Protein AF-A0A3M3UZ15-F1 (afdb_monomer)

Sequence (44 aa):
MRMIIVSGRSGSGKSTALDVLEDNGFYCVDNCLPDCCRNWPSER

InterPro domains:
  IPR053930 RapZ-like, N-terminal domain [PF03668] (1-34)

Secondary structure (DSSP, 8-state):
---------TTSSHHHHHHHHHHTT----SS--HHHHHSTTTT-

Radius of gyration: 11.27 Å; Cα contacts (8 Å, |Δi|>4): 12; chains: 1; bounding box: 27×24×24 Å

Solvent-accessible surface area (backbone atoms only — not comparable to full-atom values): 3160 Å² total; per-residue (Å²): 140,87,88,84,88,90,81,76,61,94,89,66,50,63,66,61,53,43,53,55,38,40,77,71,71,46,90,75,75,78,93,67,53,76,66,55,62,70,53,60,74,78,86,114

Mean predicted aligned error: 5.43 Å

Structure (mmCIF, N/CA/C/O backbone):
data_AF-A0A3M3UZ15-F1
#
_entry.id   AF-A0A3M3UZ15-F1
#
loop_
_atom_site.group_PDB
_atom_site.id
_atom_site.type_symbol
_atom_site.label_atom_id
_atom_site.label_alt_id
_atom_site.label_comp_id
_atom_site.label_asym_id
_atom_site.label_entity_id
_atom_site.label_seq_id
_atom_site.pdbx_PDB_ins_code
_atom_site.Cartn_x
_atom_site.Cartn_y
_atom_site.Cartn_z
_atom_site.occupancy
_atom_site.B_iso_or_equiv
_atom_site.auth_seq_id
_atom_site.auth_comp_id
_atom_site.auth_asym_id
_atom_site.auth_atom_id
_atom_site.pdbx_PDB_model_num
ATOM 1 N N . MET A 1 1 ? -21.451 -3.751 -5.789 1.00 65.19 1 MET A N 1
ATOM 2 C CA . MET A 1 1 ? -19.994 -3.934 -5.598 1.00 65.19 1 MET A CA 1
ATOM 3 C C . MET A 1 1 ? -19.275 -2.674 -6.047 1.00 65.19 1 MET A C 1
ATOM 5 O O . MET A 1 1 ? -19.718 -2.067 -7.014 1.00 65.19 1 MET A O 1
ATOM 9 N N . ARG A 1 2 ? -18.220 -2.254 -5.340 1.00 76.38 2 ARG A N 1
ATOM 10 C CA . ARG A 1 2 ? -17.413 -1.072 -5.680 1.00 76.38 2 ARG A CA 1
ATOM 11 C C . ARG A 1 2 ? -15.970 -1.534 -5.898 1.00 76.38 2 ARG A C 1
ATOM 13 O O . ARG A 1 2 ? -15.385 -2.098 -4.984 1.00 76.38 2 ARG A O 1
ATOM 20 N N . MET A 1 3 ? -15.442 -1.326 -7.102 1.00 81.38 3 MET A N 1
ATOM 21 C CA . MET A 1 3 ? -1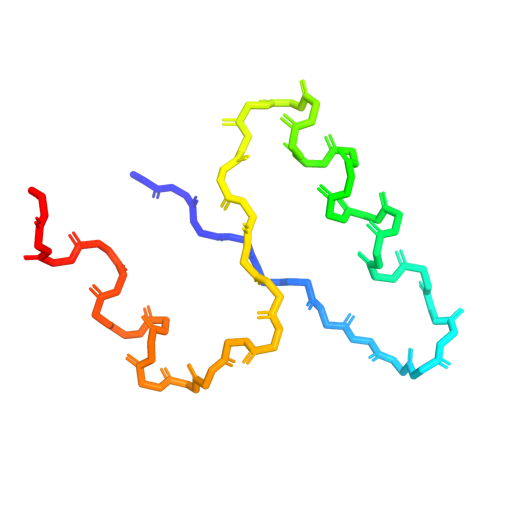4.043 -1.592 -7.456 1.00 81.38 3 MET A CA 1
ATOM 22 C C . MET A 1 3 ? -13.273 -0.269 -7.415 1.00 81.38 3 MET A C 1
ATOM 24 O O . MET A 1 3 ? -13.754 0.734 -7.941 1.00 81.38 3 MET A O 1
ATOM 28 N N . ILE A 1 4 ? -12.105 -0.264 -6.774 1.00 87.56 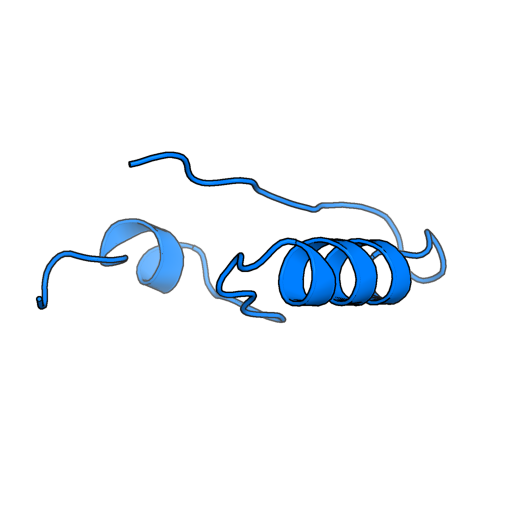4 ILE A N 1
ATOM 29 C CA . ILE A 1 4 ? -11.226 0.905 -6.654 1.00 87.56 4 ILE A CA 1
ATOM 30 C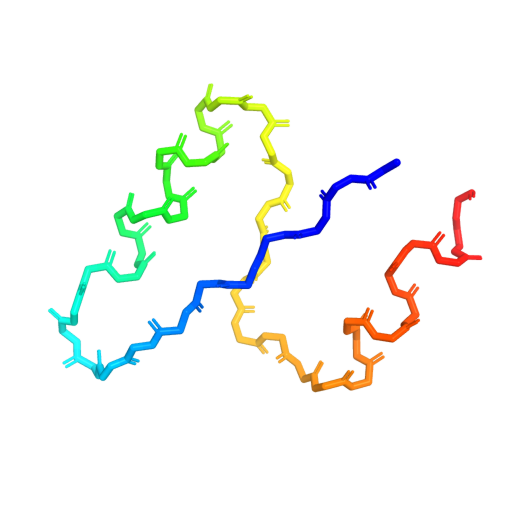 C . ILE A 1 4 ? -9.906 0.551 -7.333 1.00 87.56 4 ILE A C 1
ATOM 32 O O . ILE A 1 4 ? -9.309 -0.473 -7.016 1.00 87.56 4 ILE A O 1
ATOM 36 N N . ILE A 1 5 ? -9.463 1.387 -8.274 1.00 87.50 5 ILE A N 1
ATOM 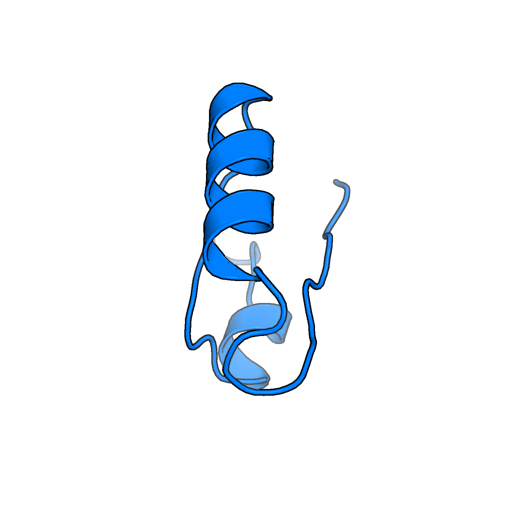37 C CA . ILE A 1 5 ? -8.191 1.205 -8.982 1.00 87.50 5 ILE A CA 1
ATOM 38 C C . ILE A 1 5 ? -7.204 2.233 -8.442 1.00 87.50 5 ILE A C 1
ATOM 40 O O . ILE A 1 5 ? -7.384 3.437 -8.630 1.00 87.50 5 ILE A O 1
ATOM 44 N N . VAL A 1 6 ? -6.152 1.754 -7.783 1.00 89.31 6 VAL A N 1
ATOM 45 C CA . VAL A 1 6 ? -5.063 2.590 -7.273 1.00 89.31 6 VAL A CA 1
ATOM 46 C C . VAL A 1 6 ? -3.918 2.554 -8.284 1.00 89.31 6 VAL A C 1
ATOM 48 O O . VAL A 1 6 ? -3.310 1.514 -8.514 1.00 89.31 6 VAL A O 1
ATOM 51 N N . SER A 1 7 ? -3.624 3.693 -8.914 1.00 88.31 7 SER A N 1
ATOM 52 C CA . SER A 1 7 ? -2.537 3.829 -9.894 1.00 88.31 7 SER A CA 1
ATOM 53 C C . SER A 1 7 ? -1.597 4.977 -9.522 1.00 88.31 7 SER A C 1
ATOM 55 O O . SER A 1 7 ? -1.960 5.874 -8.764 1.00 88.31 7 SER A O 1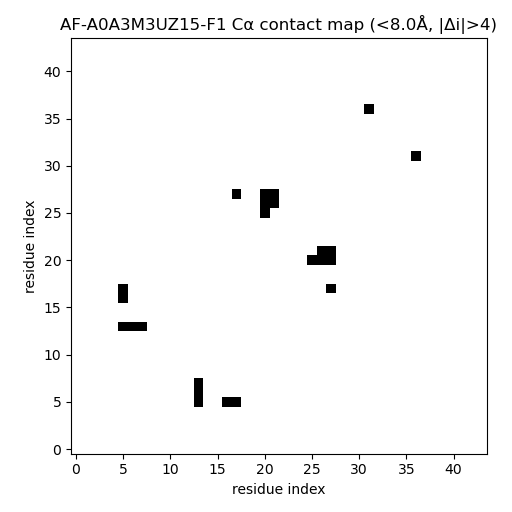
ATOM 57 N N . GLY A 1 8 ? -0.364 4.948 -10.029 1.00 90.00 8 GLY A N 1
ATOM 58 C CA . GLY A 1 8 ? 0.636 5.972 -9.726 1.00 90.00 8 GLY A CA 1
ATOM 59 C C . GLY A 1 8 ? 2.066 5.544 -10.046 1.00 90.00 8 GLY A C 1
ATOM 60 O O . GLY A 1 8 ? 2.360 4.358 -10.208 1.00 90.00 8 GLY A O 1
ATOM 61 N N . ARG A 1 9 ? 2.987 6.511 -10.120 1.00 90.25 9 ARG A N 1
ATOM 62 C CA . ARG A 1 9 ? 4.421 6.272 -10.381 1.00 90.25 9 ARG A CA 1
ATOM 63 C C . ARG A 1 9 ? 5.096 5.536 -9.216 1.00 90.25 9 ARG A C 1
ATOM 65 O O . AR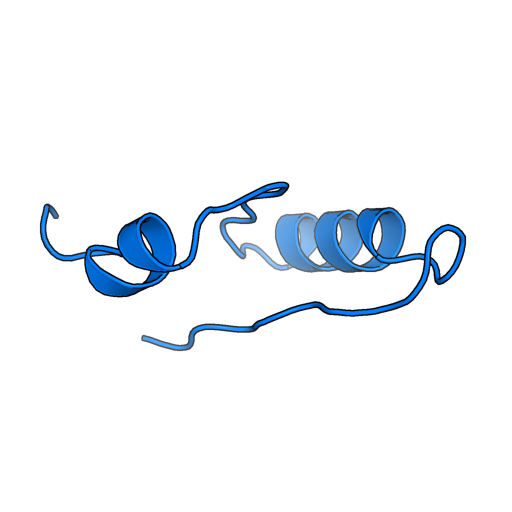G A 1 9 ? 4.603 5.551 -8.090 1.00 90.25 9 ARG A O 1
ATOM 72 N N . SER A 1 10 ? 6.209 4.847 -9.473 1.00 84.75 10 SER A N 1
ATOM 73 C CA . SER A 1 10 ? 7.000 4.220 -8.401 1.00 84.75 10 SER A CA 1
ATOM 74 C C . SER A 1 10 ? 7.376 5.268 -7.341 1.00 84.75 10 SER A C 1
ATOM 76 O O . SER A 1 10 ? 7.791 6.368 -7.701 1.00 84.75 10 SER A O 1
ATOM 78 N N . GLY A 1 11 ? 7.135 4.963 -6.063 1.00 90.06 11 GLY A N 1
ATOM 79 C CA . GLY A 1 11 ? 7.305 5.900 -4.943 1.00 90.06 11 GLY A CA 1
ATOM 80 C C . GLY A 1 11 ? 6.094 6.783 -4.598 1.00 90.06 11 GLY A C 1
ATOM 81 O O . GLY A 1 11 ? 6.161 7.529 -3.631 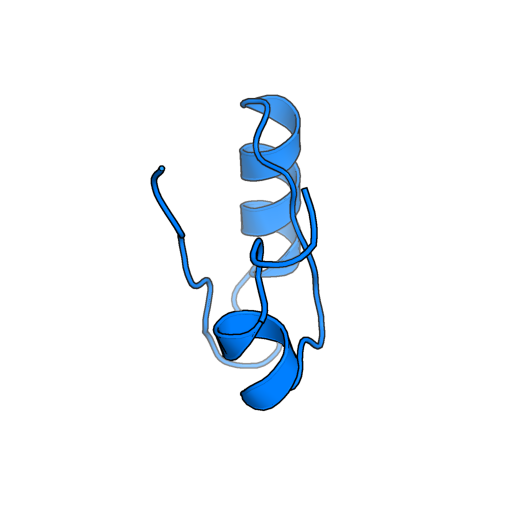1.00 90.06 11 GLY A O 1
ATOM 82 N N . SER A 1 12 ? 4.965 6.697 -5.314 1.00 90.00 12 SER A N 1
ATOM 83 C CA . SER A 1 12 ? 3.774 7.532 -5.050 1.00 90.00 12 SER A CA 1
ATOM 84 C C . SER A 1 12 ? 2.903 7.087 -3.861 1.00 90.00 12 SER A C 1
ATOM 86 O O . SER A 1 12 ? 1.781 7.564 -3.736 1.00 90.00 12 SER A O 1
ATOM 88 N N . GLY A 1 13 ? 3.354 6.129 -3.044 1.00 91.12 13 GLY A N 1
ATOM 89 C CA . GLY A 1 13 ? 2.587 5.642 -1.887 1.00 91.12 13 GLY A CA 1
ATOM 90 C C . GLY A 1 13 ? 1.407 4.715 -2.214 1.00 91.12 13 GLY A C 1
ATOM 91 O O . GLY A 1 13 ? 0.479 4.619 -1.420 1.00 91.12 13 GLY A O 1
ATOM 92 N N . LYS A 1 14 ? 1.416 4.018 -3.364 1.00 91.88 14 LYS A N 1
ATOM 93 C CA . LYS A 1 14 ? 0.353 3.050 -3.720 1.00 91.88 14 LYS A CA 1
ATOM 94 C C . LYS A 1 14 ? 0.183 1.952 -2.669 1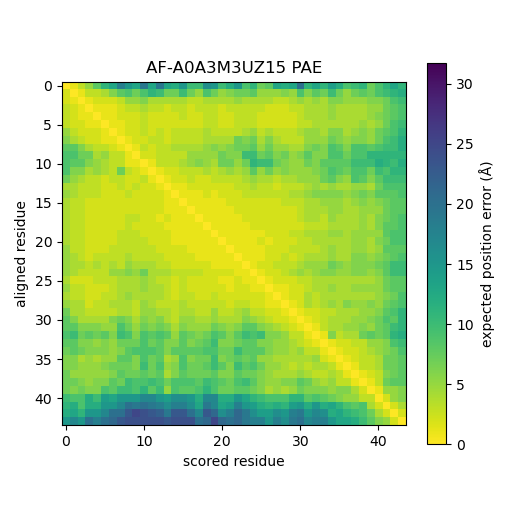.00 91.88 14 LYS A C 1
ATOM 96 O O . LYS A 1 14 ? -0.945 1.627 -2.334 1.00 91.88 14 LYS A O 1
ATOM 101 N N . SER A 1 15 ? 1.293 1.430 -2.145 1.00 91.00 15 SER A N 1
ATOM 102 C CA . SER A 1 15 ? 1.288 0.411 -1.091 1.00 91.00 15 SER A CA 1
ATOM 103 C C . SER A 1 15 ? 0.605 0.935 0.172 1.00 91.00 15 SER A C 1
ATOM 105 O O . SER A 1 15 ? -0.330 0.317 0.647 1.00 91.00 15 SER A O 1
ATOM 107 N N . THR A 1 16 ? 0.930 2.156 0.605 1.00 93.56 16 THR A N 1
ATOM 108 C CA . THR A 1 16 ? 0.261 2.804 1.745 1.00 93.56 16 THR A CA 1
ATOM 109 C C . THR A 1 16 ? -1.238 3.013 1.514 1.00 93.56 16 THR A C 1
ATOM 111 O O . THR A 1 16 ? -2.033 2.892 2.438 1.00 93.56 16 THR A O 1
ATOM 114 N N . ALA A 1 17 ? -1.651 3.331 0.284 1.00 92.75 17 ALA A N 1
ATOM 115 C CA . ALA A 1 17 ? -3.069 3.435 -0.049 1.00 92.75 17 ALA A CA 1
ATOM 116 C C . ALA A 1 17 ? -3.777 2.069 -0.019 1.00 92.75 17 ALA A C 1
ATOM 118 O O . ALA A 1 17 ? -4.926 2.006 0.409 1.00 92.75 17 ALA A O 1
ATOM 119 N N . LEU A 1 18 ? -3.107 0.994 -0.452 1.00 91.31 18 LEU A N 1
ATOM 120 C CA . LEU A 1 18 ? -3.614 -0.378 -0.350 1.00 91.31 18 LEU A CA 1
ATOM 121 C C . LEU A 1 18 ? -3.763 -0.799 1.119 1.00 91.31 18 LEU A C 1
ATOM 123 O O . LEU A 1 18 ? -4.831 -1.291 1.465 1.00 91.31 18 LEU A O 1
ATOM 127 N N . ASP A 1 19 ? -2.776 -0.508 1.973 1.00 93.44 19 ASP A N 1
ATOM 128 C CA . ASP A 1 19 ? -2.811 -0.825 3.411 1.00 93.44 19 ASP A CA 1
ATOM 129 C C . ASP A 1 19 ? -4.034 -0.188 4.095 1.00 93.44 19 ASP A C 1
ATOM 131 O O . ASP A 1 19 ? -4.823 -0.856 4.759 1.00 93.44 19 ASP A O 1
ATOM 135 N N . VAL A 1 20 ? -4.268 1.107 3.851 1.00 94.50 20 VAL A N 1
ATOM 136 C CA . VAL A 1 20 ? -5.439 1.812 4.402 1.00 94.50 20 VAL A CA 1
ATOM 137 C C . VAL A 1 20 ? -6.746 1.221 3.870 1.00 94.50 20 VAL A C 1
ATOM 139 O O . VAL A 1 20 ? -7.744 1.165 4.588 1.00 94.50 20 VAL A O 1
ATOM 142 N N . LEU A 1 21 ? -6.785 0.800 2.605 1.00 92.75 21 LEU A N 1
ATOM 143 C CA . LEU A 1 21 ? -7.975 0.175 2.033 1.00 92.75 21 LEU A CA 1
ATOM 144 C C . LEU A 1 21 ? -8.240 -1.200 2.664 1.00 92.75 21 LEU A C 1
ATOM 146 O O . LEU A 1 21 ? -9.399 -1.496 2.962 1.00 92.75 21 LEU A O 1
ATOM 150 N N . GLU A 1 22 ? -7.204 -1.993 2.936 1.00 92.81 22 GLU A N 1
ATOM 151 C CA . GLU A 1 22 ? -7.331 -3.262 3.664 1.00 92.81 22 GLU A CA 1
ATOM 152 C C . GLU A 1 22 ? -7.887 -3.049 5.077 1.00 92.81 22 GLU A C 1
ATOM 154 O O . GLU A 1 22 ? -8.849 -3.721 5.455 1.00 92.81 22 GLU A O 1
ATOM 159 N N . ASP A 1 23 ? -7.389 -2.046 5.808 1.00 95.00 23 ASP A N 1
ATOM 160 C CA . ASP A 1 23 ? -7.901 -1.675 7.137 1.00 95.00 23 ASP A CA 1
ATOM 161 C C . ASP A 1 23 ? -9.388 -1.279 7.111 1.00 95.00 23 ASP A C 1
ATOM 163 O O . ASP A 1 23 ? -10.132 -1.503 8.067 1.00 95.00 23 ASP A O 1
ATOM 167 N N . ASN A 1 24 ? -9.853 -0.710 5.994 1.00 92.06 24 ASN A N 1
ATOM 168 C CA . ASN A 1 24 ? -11.256 -0.349 5.778 1.00 92.06 24 ASN A CA 1
ATOM 169 C C . ASN A 1 24 ? -12.122 -1.529 5.284 1.00 92.06 24 ASN A C 1
ATOM 171 O O . ASN A 1 24 ? -13.293 -1.334 4.949 1.00 92.06 24 ASN A O 1
ATOM 175 N N . GLY A 1 25 ? -11.575 -2.748 5.233 1.00 89.69 25 GLY A N 1
ATOM 176 C CA . GLY A 1 25 ? -12.288 -3.962 4.836 1.00 89.69 25 GLY A CA 1
ATOM 177 C C . GLY A 1 25 ? -12.389 -4.175 3.324 1.00 89.69 25 GLY A C 1
ATOM 178 O O . GLY A 1 25 ? -13.233 -4.955 2.874 1.00 89.69 25 GLY A O 1
ATOM 179 N N . PHE A 1 26 ? -11.562 -3.493 2.524 1.00 89.81 26 PHE A N 1
ATOM 180 C CA . PHE A 1 26 ? -11.436 -3.795 1.100 1.00 89.81 26 PHE A CA 1
ATOM 181 C C . PHE A 1 26 ? -10.509 -4.987 0.884 1.00 89.81 26 PHE A C 1
ATOM 183 O O . PHE A 1 26 ? -9.529 -5.183 1.593 1.00 89.81 26 PHE A O 1
ATOM 190 N N . TYR A 1 27 ? -10.813 -5.774 -0.145 1.00 86.94 27 TYR A N 1
ATOM 191 C CA . TYR A 1 27 ? -9.889 -6.786 -0.630 1.00 86.94 27 TYR A CA 1
ATOM 192 C C . TYR A 1 27 ? -8.9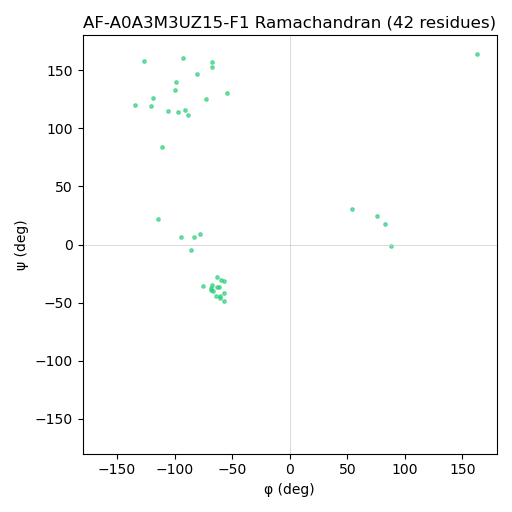71 -6.158 -1.677 1.00 86.94 27 TYR A C 1
ATOM 194 O O . TYR A 1 27 ? -9.427 -5.778 -2.760 1.00 86.94 27 TYR A O 1
ATOM 202 N N . CYS A 1 28 ? -7.697 -6.029 -1.329 1.00 88.81 28 CYS A N 1
ATOM 203 C CA . CYS A 1 28 ? -6.678 -5.391 -2.144 1.00 88.81 28 CYS A CA 1
ATOM 204 C C . CYS A 1 28 ? -5.851 -6.442 -2.900 1.00 88.81 28 CYS A C 1
ATOM 206 O O . CYS A 1 28 ? -5.523 -7.501 -2.373 1.00 88.81 28 CYS A O 1
ATOM 208 N N . VAL A 1 29 ? -5.527 -6.153 -4.163 1.00 85.19 29 VAL A N 1
ATOM 209 C CA . VAL A 1 29 ? -4.660 -6.990 -5.008 1.00 85.19 29 VAL A CA 1
ATOM 210 C C . VAL A 1 29 ? -3.666 -6.076 -5.706 1.00 85.19 29 VAL A C 1
ATOM 212 O O . VAL A 1 29 ? -4.069 -5.180 -6.450 1.00 85.19 29 VAL A O 1
ATOM 215 N N . ASP A 1 30 ? -2.377 -6.302 -5.471 1.00 84.06 30 ASP A N 1
ATOM 216 C CA . ASP A 1 30 ? -1.298 -5.588 -6.156 1.00 84.06 30 ASP A CA 1
ATOM 217 C C . ASP A 1 30 ? -0.827 -6.358 -7.403 1.00 84.06 30 ASP A C 1
ATOM 219 O O . ASP A 1 30 ? -1.067 -7.558 -7.547 1.00 84.06 30 ASP A O 1
ATOM 223 N N . ASN A 1 31 ? -0.164 -5.661 -8.327 1.00 81.81 31 ASN A N 1
ATOM 224 C CA . ASN A 1 31 ? 0.406 -6.213 -9.563 1.00 81.81 31 ASN A CA 1
ATOM 225 C C . ASN A 1 31 ? -0.594 -7.001 -10.443 1.00 81.81 31 ASN A C 1
ATOM 227 O O . ASN A 1 31 ? -0.234 -7.941 -11.154 1.00 81.81 31 ASN A O 1
ATOM 231 N N . CYS A 1 32 ? -1.868 -6.615 -10.388 1.00 79.12 32 CYS A N 1
ATOM 232 C CA . CYS A 1 32 ? -2.957 -7.264 -11.103 1.00 79.12 32 CYS A CA 1
ATOM 233 C C . CYS A 1 32 ? -2.885 -6.958 -12.612 1.00 79.12 32 CYS A C 1
ATOM 235 O O . CYS A 1 32 ? -2.871 -5.791 -13.016 1.00 79.12 32 CYS A O 1
ATOM 237 N N . LEU A 1 33 ? -2.856 -7.996 -13.457 1.00 80.81 33 LEU A N 1
ATOM 238 C CA . LEU A 1 33 ? -2.987 -7.838 -14.909 1.00 80.81 33 LEU A CA 1
ATOM 239 C C . LEU A 1 33 ? -4.407 -7.358 -15.271 1.00 80.81 33 LEU A C 1
ATOM 241 O O . LEU A 1 33 ? -5.361 -7.663 -14.552 1.00 80.81 33 LEU A O 1
ATOM 245 N N . PRO A 1 34 ? -4.594 -6.650 -16.400 1.00 75.88 34 PRO A N 1
ATOM 246 C CA . PRO A 1 34 ? -5.906 -6.136 -16.803 1.00 75.88 34 PRO A CA 1
ATOM 247 C C . PRO A 1 34 ? -6.982 -7.227 -16.943 1.00 75.88 34 PRO A C 1
ATOM 249 O O . PRO A 1 34 ? -8.151 -6.966 -16.657 1.00 75.88 34 PRO A O 1
ATOM 252 N N . ASP A 1 35 ? -6.602 -8.450 -17.319 1.00 79.19 35 ASP A N 1
ATOM 253 C CA . ASP A 1 35 ? -7.520 -9.592 -17.401 1.00 79.19 35 ASP A CA 1
ATOM 254 C C . ASP A 1 35 ? -8.033 -10.042 -16.028 1.00 79.19 35 ASP A C 1
ATOM 256 O O . ASP A 1 35 ? -9.202 -10.403 -15.886 1.00 79.19 35 ASP A O 1
ATOM 260 N N . CYS A 1 36 ? -7.200 -9.945 -14.989 1.00 70.19 36 CYS A N 1
ATOM 261 C CA . CYS A 1 36 ? -7.597 -10.294 -13.630 1.00 70.19 36 CYS A CA 1
ATOM 262 C C . CYS A 1 36 ? -8.670 -9.334 -13.093 1.00 70.19 36 CYS A C 1
ATOM 264 O O . CYS A 1 36 ? -9.639 -9.801 -12.507 1.00 70.19 36 CYS A O 1
ATOM 266 N N . CYS A 1 37 ? -8.581 -8.023 -13.360 1.00 75.81 37 CYS A N 1
ATOM 267 C CA . CYS A 1 37 ? -9.651 -7.076 -13.008 1.00 75.81 37 CYS A CA 1
ATOM 268 C C . CYS A 1 37 ? -10.969 -7.366 -13.745 1.00 75.81 37 CYS A C 1
ATOM 270 O O . CYS A 1 37 ? -12.039 -7.048 -13.235 1.00 75.81 37 CYS A O 1
ATOM 272 N N . ARG A 1 38 ? -10.912 -7.956 -14.944 1.00 74.62 38 ARG A N 1
ATOM 273 C CA . ARG A 1 38 ? -12.095 -8.230 -15.772 1.00 74.62 38 ARG A CA 1
ATOM 274 C C . ARG A 1 38 ? -12.911 -9.416 -15.261 1.00 74.62 38 ARG A C 1
ATOM 276 O O . ARG A 1 38 ? -14.135 -9.374 -15.327 1.00 74.62 38 ARG A O 1
ATOM 283 N N . ASN A 1 39 ? -12.225 -10.423 -14.723 1.00 74.31 39 ASN A N 1
ATOM 284 C CA . ASN A 1 39 ? -12.831 -11.621 -14.131 1.00 74.31 39 ASN A CA 1
ATOM 285 C C . ASN A 1 39 ? -13.014 -11.497 -12.604 1.00 74.31 39 ASN A C 1
ATOM 287 O O . ASN A 1 39 ? -13.425 -12.435 -11.925 1.00 74.31 39 ASN A O 1
ATOM 291 N N . TRP A 1 40 ? -12.739 -10.319 -12.040 1.00 68.88 40 TRP A N 1
ATOM 292 C CA . TRP A 1 40 ? -12.978 -10.008 -10.636 1.00 68.88 40 TRP A CA 1
ATOM 293 C C . TRP A 1 40 ? -14.382 -9.408 -10.455 1.00 68.88 40 TRP A C 1
ATOM 295 O O . TRP A 1 40 ? -14.606 -8.300 -10.945 1.00 68.88 40 TRP A O 1
ATOM 305 N N . PRO A 1 41 ? -15.345 -10.017 -9.735 1.00 67.75 41 PRO A N 1
ATOM 306 C CA . PRO A 1 41 ? -15.431 -11.342 -9.128 1.00 67.75 41 PRO A CA 1
ATOM 307 C C . PRO A 1 41 ? -16.481 -12.193 -9.876 1.00 67.75 41 PRO A C 1
ATOM 309 O O . PRO A 1 41 ? -17.638 -12.245 -9.469 1.00 67.75 41 PRO A O 1
ATOM 312 N N . SER A 1 42 ? -16.118 -12.831 -10.990 1.00 59.00 42 SER A N 1
ATOM 313 C CA . SER A 1 42 ? -17.042 -13.713 -11.728 1.00 59.00 42 SER A CA 1
ATOM 314 C C . SER A 1 42 ? -17.074 -15.156 -11.205 1.00 59.00 42 SER A C 1
ATOM 316 O O . SER A 1 42 ? -17.877 -15.950 -11.679 1.00 59.00 42 SER A O 1
ATOM 318 N N . GLU A 1 43 ? -16.227 -15.492 -10.227 1.00 50.59 43 GLU A N 1
ATOM 319 C CA . GLU A 1 43 ? -16.081 -16.843 -9.653 1.00 50.59 43 GLU A CA 1
ATOM 320 C C . GLU A 1 43 ? -16.506 -16.948 -8.175 1.00 50.59 43 GLU A C 1
ATOM 322 O O . GLU A 1 43 ? -16.111 -17.877 -7.470 1.00 50.59 43 GLU A O 1
ATOM 327 N N . ARG A 1 44 ? -17.343 -16.017 -7.697 1.00 47.81 44 ARG A N 1
ATOM 328 C CA . ARG A 1 44 ? -18.109 -16.192 -6.453 1.00 47.81 44 ARG A CA 1
ATOM 329 C C . ARG A 1 44 ? -19.597 -15.993 -6.672 1.00 47.81 44 ARG A C 1
ATOM 331 O O . ARG A 1 44 ? -19.953 -15.006 -7.348 1.00 47.81 44 ARG A O 1
#

Organism: Pseudomonas savastanoi pv. glycinea (NCBI:txid318)

Foldseek 3Di:
DDDDDQDDDPPPCSVVVQVVCVVVVDDDDPPDDPVNVVPVPVPD

pLDDT: mean 82.8, std 11.39, range [47.81, 95.0]